Protein AF-A0A0M8JQB3-F1 (afdb_monomer)

Solvent-accessible surface area (backbone atoms only — not comparable to full-atom values): 8611 Å² total; per-residue (Å²): 135,81,91,84,86,84,91,82,87,89,84,87,89,76,93,74,82,80,75,78,72,83,72,73,80,75,68,75,83,73,75,72,78,79,72,50,79,38,58,46,53,48,61,80,54,52,65,52,73,41,47,47,57,36,78,46,79,36,52,30,44,39,32,29,66,17,77,42,68,41,43,29,41,43,48,70,52,84,57,100,46,59,66,52,61,79,55,55,60,50,76,34,46,47,68,33,69,51,78,47,39,41,37,39,33,40,49,67,86,50,50,70,71,40,66,51,67,39,41,41,36,39,28,38,64,84,38,80,87,45,60,26,62,46,67,36,33,45,30,25,48,70,134

Radius of gyration: 36.24 Å; Cα contacts (8 Å, |Δi|>4): 311; chains: 1; bounding box: 72×27×127 Å

Nearest PDB structures (foldseek):
  8jmw-assembly1_A  TM=7.253E-01  e=4.279E-05  Bacillus amyloliquefaciens
  2r39-assembly1_A  TM=6.511E-01  e=7.006E-05  Vibrio parahaemolyticus RIMD 2210633
  5jtw-assembly2_E  TM=7.453E-01  e=5.289E-04  Homo sapiens
  6ysq-assembly1_C  TM=5.568E-01  e=2.209E-03  Homo sapiens
  7sqc-assembly1_M1  TM=5.605E-01  e=3.277E-03  Chlamydomonas reinhardtii

InterPro domains:
  IPR013783 Immunoglobulin-like fold [G3DSA:2.60.40.10] (49-143)
  IPR032879 FixG, C-terminal immunoglobulin-like domain [PF11614] (57-132)

Organism: NCBI:txid229921

Structure (mmCIF, N/CA/C/O backbone):
data_AF-A0A0M8JQB3-F1
#
_entry.id   AF-A0A0M8JQB3-F1
#
loop_
_atom_site.group_PDB
_atom_site.id
_atom_site.type_symbol
_atom_site.label_atom_id
_atom_site.label_alt_id
_atom_site.label_comp_id
_atom_site.label_asym_id
_atom_site.label_entity_id
_atom_site.label_seq_id
_atom_site.pdbx_PDB_ins_code
_atom_site.Cartn_x
_atom_site.Cartn_y
_atom_site.Cartn_z
_atom_site.occupancy
_atom_site.B_iso_or_equiv
_atom_site.auth_seq_id
_atom_site.auth_comp_id
_atom_site.auth_asym_id
_atom_site.auth_atom_id
_atom_site.pdbx_PDB_model_num
ATOM 1 N N . MET A 1 1 ? -57.074 3.460 101.867 1.00 37.78 1 MET A N 1
ATOM 2 C CA . MET A 1 1 ? -55.624 3.414 101.583 1.00 37.78 1 MET A CA 1
ATOM 3 C C . MET A 1 1 ? -55.368 3.895 100.156 1.00 37.78 1 MET A C 1
ATOM 5 O O . MET A 1 1 ? -55.981 3.348 99.255 1.00 37.78 1 MET A O 1
ATOM 9 N N . ASN A 1 2 ? -54.486 4.898 100.019 1.00 46.66 2 ASN A N 1
ATOM 10 C CA . ASN A 1 2 ? -53.699 5.343 98.845 1.00 46.66 2 ASN A CA 1
ATOM 11 C C . ASN A 1 2 ? -54.490 5.694 97.563 1.00 46.66 2 ASN A C 1
ATOM 13 O O . ASN A 1 2 ? -54.874 4.810 96.814 1.00 46.66 2 ASN A O 1
ATOM 17 N N . VAL A 1 3 ? -54.868 6.949 97.275 1.00 43.84 3 VAL A N 1
ATOM 18 C CA . VAL A 1 3 ? -54.051 8.128 96.875 1.00 43.84 3 VAL A CA 1
ATOM 19 C C . VAL A 1 3 ? -52.936 7.795 95.880 1.00 43.84 3 VAL A C 1
ATOM 21 O O . VAL A 1 3 ? -51.951 7.204 96.303 1.00 43.84 3 VAL A O 1
ATOM 24 N N . ARG A 1 4 ? -53.090 8.241 94.616 1.00 52.41 4 ARG A N 1
ATOM 25 C CA . ARG A 1 4 ? -52.100 8.914 93.724 1.00 52.41 4 ARG A CA 1
ATOM 26 C C . ARG A 1 4 ? -52.760 9.221 92.357 1.00 52.41 4 ARG A C 1
ATOM 28 O O . ARG A 1 4 ? -52.860 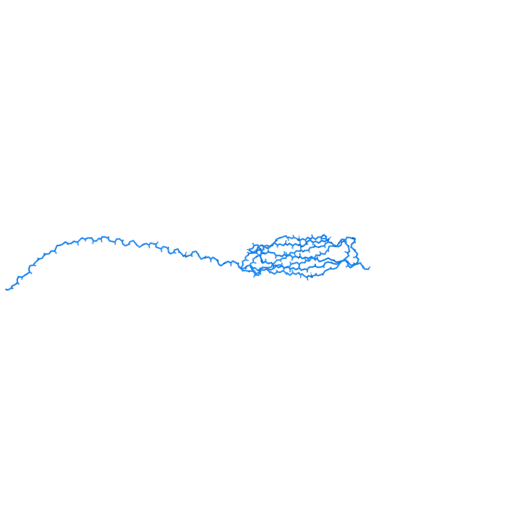8.351 91.507 1.00 52.41 4 ARG A O 1
ATOM 35 N N . THR A 1 5 ? -53.523 10.309 92.233 1.00 45.06 5 THR A N 1
ATOM 36 C CA . THR A 1 5 ? -53.126 11.619 91.650 1.00 45.06 5 THR A CA 1
ATOM 37 C C . THR A 1 5 ? -52.744 11.617 90.158 1.00 45.06 5 THR A C 1
ATOM 39 O O . THR A 1 5 ? -51.621 11.324 89.772 1.00 45.06 5 THR A O 1
ATOM 42 N N . GLN A 1 6 ? -53.756 12.004 89.382 1.00 43.12 6 GLN A N 1
ATOM 43 C CA . GLN A 1 6 ? -53.851 12.708 88.096 1.00 43.12 6 GLN A CA 1
ATOM 44 C C . GLN A 1 6 ? -52.662 13.549 87.545 1.00 43.12 6 GLN A C 1
ATOM 46 O O . GLN A 1 6 ? -52.007 14.271 88.285 1.00 43.12 6 GLN A O 1
ATOM 51 N N . LEU A 1 7 ? -52.614 13.577 86.197 1.00 45.53 7 LEU A N 1
ATOM 52 C CA . LEU A 1 7 ? -52.325 14.690 85.256 1.00 45.53 7 LEU A CA 1
ATOM 53 C C . LEU A 1 7 ? -50.904 15.283 85.070 1.00 45.53 7 LEU A C 1
ATOM 55 O O . LEU A 1 7 ? -50.387 15.964 85.945 1.00 45.53 7 LEU A O 1
ATOM 59 N N . TRP A 1 8 ? -50.425 15.232 83.812 1.00 46.06 8 TRP A N 1
ATOM 60 C CA . TRP A 1 8 ? -49.676 16.290 83.083 1.00 46.06 8 TRP A CA 1
ATOM 61 C C . TRP A 1 8 ? -49.676 15.966 81.558 1.00 46.06 8 TRP A C 1
ATOM 63 O O . TRP A 1 8 ? -49.258 14.898 81.142 1.00 46.06 8 TRP A O 1
ATOM 73 N N . LYS A 1 9 ? -50.453 16.617 80.684 1.00 44.38 9 LYS A N 1
ATOM 74 C CA . LYS A 1 9 ? -50.175 17.861 79.937 1.00 44.38 9 LYS A CA 1
ATOM 75 C C . LYS A 1 9 ? -48.776 17.977 79.281 1.00 44.38 9 LYS A C 1
ATOM 77 O O . LYS A 1 9 ? -47.780 18.030 79.983 1.00 44.38 9 LYS A O 1
ATOM 82 N N . LEU A 1 10 ? -48.816 18.225 77.959 1.00 33.53 10 LEU A N 1
ATOM 83 C CA . LEU A 1 10 ? -47.893 19.008 77.104 1.00 33.53 10 LEU A CA 1
ATOM 84 C C . LEU A 1 10 ? -46.574 18.379 76.591 1.00 33.53 10 LEU A C 1
ATOM 86 O O . LEU A 1 10 ? -45.618 18.243 77.343 1.00 33.53 10 LEU A O 1
ATOM 90 N N . SER A 1 11 ? -46.454 18.205 75.262 1.00 45.75 11 SER A N 1
ATOM 91 C CA . SER A 1 11 ? -45.591 19.027 74.361 1.00 45.75 11 SER A CA 1
ATOM 92 C C . SER A 1 11 ? -45.335 18.304 73.015 1.00 45.75 11 SER A C 1
ATOM 94 O O . SER A 1 11 ? -44.816 17.199 73.036 1.00 45.75 11 SER A O 1
ATOM 96 N N . ILE A 1 12 ? -45.926 18.715 71.880 1.00 42.66 12 ILE A N 1
ATOM 97 C CA . ILE A 1 12 ? -45.443 19.629 70.802 1.00 42.66 12 ILE A CA 1
ATOM 98 C C . ILE A 1 12 ? -44.335 19.036 69.878 1.00 42.66 12 ILE A C 1
ATOM 100 O O . ILE A 1 12 ? -43.363 18.474 70.365 1.00 42.66 12 ILE A O 1
ATOM 104 N N . PHE A 1 13 ? -44.484 19.299 68.561 1.00 42.03 13 PHE A N 1
ATOM 105 C CA . PHE A 1 13 ? -43.540 19.173 67.419 1.00 42.03 13 PHE A CA 1
ATOM 106 C C . PHE A 1 13 ? -43.389 17.750 66.828 1.00 42.03 13 PHE A C 1
ATOM 108 O O . PHE A 1 13 ? -43.207 16.797 67.561 1.00 42.03 13 PHE A O 1
ATOM 115 N N . ALA A 1 14 ? -43.444 17.479 65.521 1.00 38.19 14 ALA A N 1
ATOM 116 C CA . ALA A 1 14 ? -43.432 18.314 64.326 1.00 38.19 14 ALA A CA 1
ATOM 117 C C . ALA A 1 14 ? -44.061 17.550 63.142 1.00 38.19 14 ALA A C 1
ATOM 119 O O . ALA A 1 14 ? -43.914 16.333 63.024 1.00 38.19 14 ALA A O 1
ATOM 120 N N . SER A 1 15 ? -44.698 18.289 62.230 1.00 48.31 15 SER A N 1
ATOM 121 C CA . SER A 1 15 ? -44.877 17.867 60.840 1.00 48.31 15 SER A CA 1
ATOM 122 C C . SER A 1 15 ? -43.538 17.422 60.267 1.00 48.31 15 SER A C 1
ATOM 124 O O . SER A 1 15 ? -42.606 18.221 60.209 1.00 48.31 15 SER A O 1
ATOM 126 N N . ILE A 1 16 ? -43.457 16.192 59.772 1.00 47.88 16 ILE A N 1
ATOM 127 C CA . ILE A 1 16 ? -42.418 15.823 58.814 1.00 47.88 16 ILE A CA 1
ATOM 128 C C . ILE A 1 16 ? -43.134 15.298 57.580 1.00 47.88 16 ILE A C 1
ATOM 130 O O . ILE A 1 16 ? -43.518 14.137 57.472 1.00 47.88 16 ILE A O 1
ATOM 134 N N . LEU A 1 17 ? -43.351 16.240 56.666 1.00 41.53 17 LEU A N 1
ATOM 135 C CA . LEU A 1 17 ? -43.598 15.997 55.258 1.00 41.53 17 LEU A CA 1
ATOM 136 C C . LEU A 1 17 ? -42.431 15.149 54.735 1.00 41.53 17 LEU A C 1
ATOM 138 O O . LEU A 1 17 ? -41.323 15.657 54.566 1.00 41.53 17 LEU A O 1
ATOM 142 N N . ALA A 1 18 ? -42.659 13.855 54.518 1.00 47.56 18 ALA A N 1
ATOM 143 C CA . ALA A 1 18 ? -41.697 13.004 53.834 1.00 47.56 18 ALA A CA 1
ATOM 144 C C . ALA A 1 18 ? -41.698 13.386 52.348 1.00 47.56 18 ALA A C 1
ATOM 146 O O . ALA A 1 18 ? -42.433 12.828 51.535 1.00 47.56 18 ALA A O 1
ATOM 147 N N . LEU A 1 19 ? -40.901 14.400 52.012 1.00 45.69 19 LEU A N 1
ATOM 148 C CA . LEU A 1 19 ? -40.519 14.715 50.646 1.00 45.69 19 LEU A CA 1
ATOM 149 C C . LEU A 1 19 ? -39.715 13.512 50.140 1.00 45.69 19 LEU A C 1
ATOM 151 O O . LEU A 1 19 ? -38.530 13.382 50.443 1.00 45.69 19 LEU A O 1
ATOM 155 N N . LEU A 1 20 ? -40.362 12.589 49.427 1.00 57.72 20 LEU A N 1
ATOM 156 C CA . LEU A 1 20 ? -39.645 11.577 48.661 1.00 57.72 20 LEU A CA 1
ATOM 157 C C . LEU A 1 20 ? -38.897 12.332 47.563 1.00 57.72 20 LEU A C 1
ATOM 159 O O . LEU A 1 20 ? -39.461 12.661 46.522 1.00 57.72 20 LEU A O 1
ATOM 163 N N . LEU A 1 21 ? -37.642 12.682 47.858 1.00 52.62 21 LEU A N 1
ATOM 164 C CA . LEU A 1 21 ? -36.683 13.177 46.887 1.00 52.62 21 LEU A CA 1
ATOM 165 C C . LEU A 1 21 ? -36.745 12.232 45.689 1.00 52.62 21 LEU A C 1
ATOM 167 O O . LEU A 1 21 ? -36.395 11.056 45.800 1.00 52.62 21 LEU A O 1
ATOM 171 N N . THR A 1 22 ? -37.157 12.751 44.536 1.00 60.22 22 THR A N 1
ATOM 172 C CA . THR A 1 22 ? -36.885 12.134 43.242 1.00 60.22 22 THR A CA 1
ATOM 173 C C . THR A 1 22 ? -35.380 12.206 43.018 1.00 60.22 22 THR A C 1
ATOM 175 O O . THR A 1 22 ? -34.876 13.046 42.274 1.00 60.22 22 THR A O 1
ATOM 178 N N . GLY A 1 23 ? -34.637 11.362 43.727 1.00 56.62 23 GLY A N 1
ATOM 179 C CA . GLY A 1 23 ? -33.251 11.076 43.430 1.00 56.62 23 GLY A CA 1
ATOM 180 C C . GLY A 1 23 ? -33.235 10.307 42.124 1.00 56.62 23 GLY A C 1
ATOM 181 O O . GLY A 1 23 ? -33.200 9.081 42.124 1.00 56.62 23 GLY A O 1
ATOM 182 N N . THR A 1 24 ? -33.311 11.013 40.998 1.00 64.12 24 THR A N 1
ATOM 183 C CA . THR A 1 24 ? -32.919 10.436 39.719 1.00 64.12 24 THR A CA 1
ATOM 184 C C . THR A 1 24 ? -31.454 10.061 39.877 1.00 64.12 24 THR A C 1
ATOM 186 O O . THR A 1 24 ? -30.595 10.943 39.936 1.00 64.12 24 THR A O 1
ATOM 189 N N . LEU A 1 25 ? -31.173 8.766 40.030 1.00 56.78 25 LEU A N 1
ATOM 190 C CA . LEU A 1 25 ? -29.820 8.236 39.972 1.00 56.78 25 LEU A CA 1
ATOM 191 C C . LEU A 1 25 ? -29.267 8.624 38.602 1.00 56.78 25 LEU A C 1
ATOM 193 O O . LEU A 1 25 ? -29.568 7.996 37.589 1.00 56.78 25 LEU A O 1
ATOM 197 N N . ARG A 1 26 ? -28.497 9.712 38.555 1.00 64.88 26 ARG A N 1
ATOM 198 C CA . ARG A 1 26 ? -27.667 10.013 37.400 1.00 64.88 26 ARG A CA 1
ATOM 199 C C . ARG A 1 26 ? -26.615 8.915 37.391 1.00 64.88 26 ARG A C 1
ATOM 201 O O . ARG A 1 26 ? -25.715 8.928 38.228 1.00 64.88 26 ARG A O 1
ATOM 208 N N . ALA A 1 27 ? -26.788 7.936 36.504 1.00 65.50 27 ALA A N 1
ATOM 209 C CA . ALA A 1 27 ? -25.762 6.942 36.234 1.00 65.50 27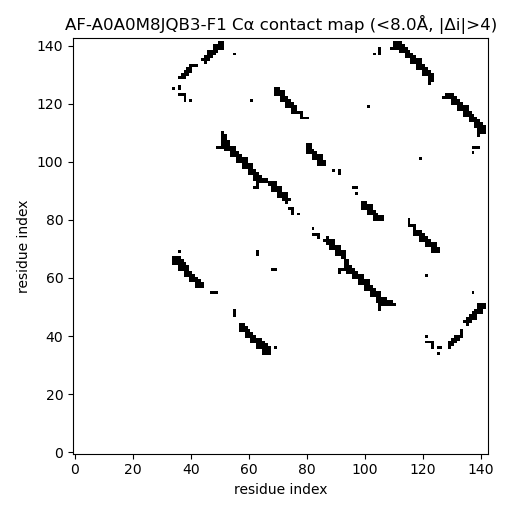 ALA A CA 1
ATOM 210 C C . ALA A 1 27 ? -24.423 7.675 36.035 1.00 65.50 27 ALA A C 1
ATOM 212 O O . ALA A 1 27 ? -24.425 8.770 35.447 1.00 65.50 27 ALA A O 1
ATOM 213 N N . PRO A 1 28 ? -23.293 7.136 36.531 1.00 63.00 28 PRO A N 1
ATOM 214 C CA . PRO A 1 28 ? -22.003 7.681 36.139 1.00 63.00 28 PRO A CA 1
ATOM 215 C C . PRO A 1 28 ? -21.993 7.719 34.612 1.00 63.00 28 PRO A C 1
ATOM 217 O O . PRO A 1 28 ? -22.453 6.771 33.975 1.00 63.00 28 PRO A O 1
ATOM 220 N N . ALA A 1 29 ? -21.550 8.833 34.029 1.00 66.06 29 ALA A N 1
ATOM 221 C CA . ALA A 1 29 ? -21.300 8.891 32.599 1.00 66.06 29 ALA A CA 1
ATOM 222 C C . ALA A 1 29 ? -20.355 7.728 32.288 1.00 66.06 29 ALA A C 1
ATOM 224 O O . ALA A 1 29 ? -19.192 7.756 32.690 1.00 66.06 29 ALA A O 1
ATOM 225 N N . GLN A 1 30 ? -20.886 6.655 31.703 1.00 59.19 30 GLN A N 1
ATOM 226 C CA . GLN A 1 30 ? -20.085 5.508 31.334 1.00 59.19 30 GLN A CA 1
ATOM 227 C C . GLN A 1 30 ? -19.142 6.027 30.260 1.00 59.19 30 GLN A C 1
ATOM 229 O O . GLN A 1 30 ? -19.586 6.381 29.170 1.00 59.19 30 GLN A O 1
ATOM 234 N N . ALA A 1 31 ? -17.864 6.185 30.610 1.00 62.56 31 ALA A N 1
ATOM 235 C CA . ALA A 1 31 ? -16.839 6.473 29.627 1.00 62.56 31 ALA A CA 1
ATOM 236 C C . ALA A 1 31 ? -16.955 5.368 28.577 1.00 62.56 31 ALA A C 1
ATOM 238 O O . ALA A 1 31 ? -16.826 4.187 28.914 1.00 62.56 31 ALA A O 1
ATOM 239 N N . ALA A 1 32 ? -17.310 5.734 27.345 1.00 61.31 32 ALA A N 1
ATOM 240 C CA . ALA A 1 32 ? -17.290 4.778 26.254 1.00 61.31 32 ALA A CA 1
ATOM 241 C C . ALA A 1 32 ? -15.879 4.167 26.211 1.00 61.31 32 ALA A C 1
ATOM 243 O O . ALA A 1 32 ? -14.909 4.911 26.419 1.00 61.31 32 ALA A O 1
ATOM 244 N N . PRO A 1 33 ? -15.740 2.843 26.016 1.00 66.56 33 PRO A N 1
ATOM 245 C CA . PRO A 1 33 ? -14.424 2.271 25.778 1.00 66.56 33 PRO A CA 1
ATOM 246 C C . PRO A 1 33 ? -13.770 3.054 24.635 1.00 66.56 33 PRO A C 1
ATOM 248 O O . PRO A 1 33 ? -14.427 3.370 23.641 1.00 66.56 33 PRO A O 1
ATOM 251 N N . LEU A 1 34 ? -12.508 3.445 24.826 1.00 73.12 34 LEU A N 1
ATOM 252 C CA . LEU A 1 34 ? -11.736 4.092 23.772 1.00 73.12 34 LEU A CA 1
ATOM 253 C C . LEU A 1 34 ? -11.701 3.123 22.583 1.00 73.12 34 LEU A C 1
ATOM 255 O O . LEU A 1 34 ? -11.372 1.955 22.789 1.00 73.12 34 LEU A O 1
ATOM 259 N N . ALA A 1 35 ? -12.069 3.586 21.387 1.00 85.38 35 ALA A N 1
ATOM 260 C CA . ALA A 1 35 ? -12.003 2.762 20.184 1.00 85.38 35 ALA A CA 1
ATOM 261 C C . ALA A 1 35 ? -10.579 2.212 20.008 1.00 85.38 35 ALA A C 1
ATOM 263 O O . ALA A 1 35 ? -9.614 2.967 20.142 1.00 85.38 35 ALA A O 1
ATOM 264 N N . ALA A 1 36 ? -10.450 0.918 19.727 1.00 91.25 36 ALA A N 1
ATOM 265 C CA . ALA A 1 36 ? -9.194 0.266 19.395 1.00 91.25 36 ALA A CA 1
ATOM 266 C C . ALA A 1 36 ? -8.943 0.383 17.876 1.00 91.25 36 ALA A C 1
ATOM 268 O O . ALA A 1 36 ? -9.602 -0.308 17.092 1.00 91.25 36 ALA A O 1
ATOM 269 N N . PRO A 1 37 ? -8.006 1.239 17.427 1.00 93.31 37 PRO A N 1
ATOM 270 C CA . PRO A 1 37 ? -7.685 1.391 16.012 1.00 93.31 37 PRO A CA 1
ATOM 271 C C . PRO A 1 37 ? -6.949 0.160 15.475 1.00 93.31 37 PRO A C 1
ATOM 273 O O . PRO A 1 37 ? -6.124 -0.452 16.156 1.00 93.31 37 PRO A O 1
ATOM 276 N N . GLY A 1 38 ? -7.209 -0.186 14.216 1.00 95.81 38 GLY A N 1
ATOM 277 C CA . GLY A 1 38 ? -6.563 -1.313 13.554 1.00 95.81 38 GLY A CA 1
ATOM 278 C C . GLY A 1 38 ? -6.662 -1.206 12.041 1.00 95.81 38 GLY A C 1
ATOM 279 O O . GLY A 1 38 ? -7.703 -0.840 11.501 1.00 95.81 38 GLY A O 1
ATOM 280 N N . VAL A 1 39 ? -5.579 -1.534 11.339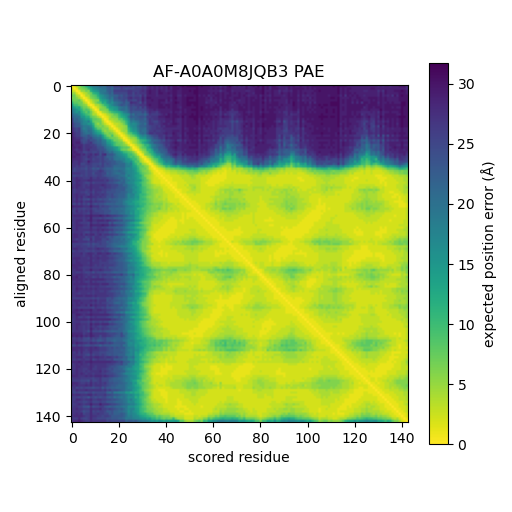 1.00 97.62 39 VAL A N 1
ATOM 281 C CA . VAL A 1 39 ? -5.534 -1.442 9.879 1.00 97.62 39 VAL A CA 1
ATOM 282 C C . VAL A 1 39 ? -4.657 -2.525 9.277 1.00 97.62 39 VAL A C 1
ATOM 284 O O . VAL A 1 39 ? -3.576 -2.828 9.779 1.00 97.62 39 VAL A O 1
ATOM 287 N N . THR A 1 40 ? -5.102 -3.077 8.153 1.00 97.62 40 THR A N 1
ATOM 288 C CA . THR A 1 40 ? -4.273 -3.908 7.276 1.00 97.62 40 THR A CA 1
ATOM 289 C C . THR A 1 40 ? -4.362 -3.396 5.846 1.00 97.62 40 THR A C 1
ATOM 291 O O . THR A 1 40 ? -5.381 -2.849 5.425 1.00 97.62 40 THR A O 1
ATOM 294 N N . LEU A 1 41 ? -3.267 -3.545 5.102 1.00 97.38 41 LEU A N 1
ATOM 295 C CA . LEU A 1 41 ? -3.158 -3.114 3.714 1.00 97.38 41 LEU A CA 1
ATOM 296 C C . LEU A 1 41 ? -2.559 -4.256 2.897 1.00 97.38 41 LEU A C 1
ATOM 298 O O . LEU A 1 41 ? -1.480 -4.751 3.219 1.00 97.38 41 LEU A O 1
ATOM 302 N N . ALA A 1 42 ? -3.260 -4.659 1.845 1.00 97.44 42 ALA A N 1
ATOM 303 C CA . ALA A 1 42 ? -2.827 -5.667 0.889 1.00 97.44 42 ALA A CA 1
ATOM 304 C C . ALA A 1 42 ? -2.755 -5.071 -0.520 1.00 97.44 42 ALA A C 1
ATOM 306 O O . ALA A 1 42 ? -3.374 -4.048 -0.807 1.00 97.44 42 ALA A O 1
ATOM 307 N N . VAL A 1 43 ? -2.003 -5.724 -1.405 1.00 97.56 43 VAL A N 1
ATOM 308 C CA . VAL A 1 43 ? -1.892 -5.354 -2.820 1.00 97.56 43 VAL A CA 1
ATOM 309 C C . VAL A 1 43 ? -2.049 -6.591 -3.695 1.00 97.56 43 VAL A C 1
ATOM 311 O O . VAL A 1 43 ? -1.590 -7.672 -3.327 1.00 97.56 43 VAL A O 1
ATOM 314 N N . ASP A 1 44 ? -2.681 -6.438 -4.857 1.00 96.88 44 ASP A N 1
ATOM 315 C CA . ASP A 1 44 ? -2.904 -7.531 -5.808 1.00 96.88 44 ASP A CA 1
ATOM 316 C C . ASP A 1 44 ? -1.589 -8.155 -6.312 1.00 96.88 44 ASP A C 1
ATOM 318 O O . ASP A 1 44 ? -1.472 -9.374 -6.470 1.00 96.88 44 ASP A O 1
ATOM 322 N N . LYS A 1 45 ? -0.584 -7.307 -6.554 1.00 95.12 45 LYS A N 1
ATOM 323 C CA . LYS A 1 45 ? 0.757 -7.681 -6.996 1.00 95.12 45 LYS A CA 1
ATOM 324 C C . LYS A 1 45 ? 1.783 -6.742 -6.389 1.00 95.12 45 LYS A C 1
ATOM 326 O O . LYS A 1 45 ? 1.619 -5.532 -6.407 1.00 95.12 45 LYS A O 1
ATOM 331 N N . THR A 1 46 ? 2.891 -7.296 -5.921 1.00 94.38 46 THR A N 1
ATOM 332 C CA . THR A 1 46 ? 4.014 -6.502 -5.409 1.00 94.38 46 THR A CA 1
ATOM 333 C C . THR A 1 46 ? 4.974 -6.065 -6.508 1.00 94.38 46 THR A C 1
ATOM 335 O O . THR A 1 46 ? 5.771 -5.165 -6.280 1.00 94.38 46 THR A O 1
ATOM 338 N N . ALA A 1 47 ? 4.907 -6.660 -7.702 1.00 94.88 47 ALA A N 1
ATOM 339 C CA . ALA A 1 47 ? 5.749 -6.270 -8.822 1.00 94.88 47 ALA A CA 1
ATOM 340 C C . ALA A 1 47 ? 5.011 -6.352 -10.159 1.00 94.88 47 ALA A C 1
ATOM 342 O O . ALA A 1 47 ? 4.252 -7.297 -10.402 1.00 94.88 47 ALA A O 1
ATOM 343 N N . ARG A 1 48 ? 5.255 -5.374 -11.034 1.00 96.12 48 ARG A N 1
ATOM 344 C CA . ARG A 1 48 ? 4.787 -5.373 -12.424 1.00 96.12 48 ARG A CA 1
ATOM 345 C C . ARG A 1 48 ? 5.881 -4.871 -13.353 1.00 96.12 48 ARG A C 1
ATOM 347 O O . ARG A 1 48 ? 6.715 -4.051 -12.980 1.00 96.12 48 ARG A O 1
ATOM 354 N N . THR A 1 49 ? 5.839 -5.345 -14.588 1.00 96.06 49 THR A N 1
ATOM 355 C CA . THR A 1 49 ? 6.807 -4.984 -15.620 1.00 96.06 49 THR A CA 1
ATOM 356 C C . THR A 1 49 ? 6.073 -4.619 -16.896 1.00 96.06 49 THR A C 1
ATOM 358 O O . THR A 1 49 ? 5.102 -5.290 -17.247 1.00 96.06 49 THR A O 1
ATOM 361 N N . ASN A 1 50 ? 6.510 -3.560 -17.574 1.00 96.50 50 ASN A N 1
ATOM 362 C CA . ASN A 1 50 ? 5.962 -3.158 -18.868 1.00 96.50 50 ASN A CA 1
ATOM 363 C C . ASN A 1 50 ? 7.004 -2.376 -19.692 1.00 96.50 50 ASN A C 1
ATOM 365 O O . ASN A 1 50 ? 8.124 -2.157 -19.231 1.00 96.50 50 ASN A O 1
ATOM 369 N N . LEU A 1 51 ? 6.650 -1.978 -20.913 1.00 96.69 51 LEU A N 1
ATOM 370 C CA . LEU A 1 51 ? 7.487 -1.141 -21.773 1.00 96.69 51 LEU A CA 1
ATOM 371 C C . LEU A 1 51 ? 7.687 0.262 -21.161 1.00 96.69 51 LEU A C 1
ATOM 373 O O . LEU A 1 51 ? 6.774 0.764 -20.492 1.00 96.69 51 LEU A O 1
ATOM 377 N N . PRO A 1 52 ? 8.823 0.933 -21.432 1.00 96.38 52 PRO A N 1
ATOM 378 C CA . PRO A 1 52 ? 8.981 2.366 -21.173 1.00 96.38 52 PRO A CA 1
ATOM 379 C C . PRO A 1 52 ? 7.777 3.189 -21.666 1.00 96.38 52 PRO A C 1
ATOM 381 O O . PRO A 1 52 ? 7.154 2.848 -22.670 1.00 96.38 52 PRO A O 1
ATOM 384 N N . GLY A 1 53 ? 7.407 4.239 -20.929 1.00 94.94 53 GLY A N 1
ATOM 385 C CA . GLY A 1 53 ? 6.229 5.073 -21.213 1.00 94.94 53 GLY A CA 1
ATOM 386 C C . GLY A 1 53 ? 4.887 4.493 -20.739 1.00 94.94 53 GLY A C 1
ATOM 387 O O . GLY A 1 53 ? 3.868 5.180 -20.784 1.00 94.94 53 GLY A O 1
ATOM 388 N N . SER A 1 54 ? 4.854 3.247 -20.259 1.00 96.38 54 SER A N 1
ATOM 389 C CA . SER A 1 54 ? 3.608 2.607 -19.822 1.00 96.38 54 SER A CA 1
ATOM 390 C C . SER A 1 54 ? 3.205 2.973 -18.392 1.00 96.38 54 SER A C 1
ATOM 392 O O . SER A 1 54 ? 4.046 3.142 -17.507 1.00 96.38 54 SER A O 1
ATOM 394 N N . LEU A 1 55 ? 1.895 2.986 -18.138 1.00 96.25 55 LEU A N 1
ATOM 395 C CA . LEU A 1 55 ? 1.326 3.084 -16.794 1.00 96.25 55 LEU A CA 1
ATOM 396 C C . LEU A 1 55 ? 1.204 1.690 -16.160 1.00 96.25 55 LEU A C 1
ATOM 398 O O . LEU A 1 55 ? 0.592 0.783 -16.725 1.00 96.25 55 LEU A O 1
ATOM 402 N N . LEU A 1 56 ? 1.756 1.528 -14.963 1.00 96.25 56 LEU A N 1
ATOM 403 C CA . LEU A 1 56 ? 1.548 0.372 -14.100 1.00 96.25 56 LEU A CA 1
ATOM 404 C C . LEU A 1 56 ? 0.521 0.727 -13.026 1.00 96.25 56 LEU A C 1
ATOM 406 O O . LEU A 1 56 ? 0.621 1.767 -12.380 1.00 96.25 56 LEU A O 1
ATOM 410 N N . THR A 1 57 ? -0.438 -0.162 -12.803 1.00 96.62 57 THR A N 1
ATOM 411 C CA . THR A 1 57 ? -1.538 0.036 -11.852 1.00 96.62 57 THR A CA 1
ATOM 412 C C . THR A 1 57 ? -1.541 -1.084 -10.823 1.00 96.62 57 THR A C 1
ATOM 414 O O . THR A 1 57 ? -1.410 -2.242 -11.199 1.00 96.62 57 THR A O 1
ATOM 417 N N . TYR A 1 58 ? -1.719 -0.751 -9.550 1.00 96.69 58 TYR A N 1
ATOM 418 C CA . TYR A 1 58 ? -1.746 -1.669 -8.415 1.00 96.69 58 TYR A CA 1
ATOM 419 C C . TYR A 1 58 ? -3.029 -1.451 -7.623 1.00 96.69 58 TYR A C 1
ATOM 421 O O . TYR A 1 58 ? -3.326 -0.327 -7.214 1.00 96.69 58 TYR A O 1
ATOM 429 N N . THR A 1 59 ? -3.785 -2.517 -7.399 1.00 97.50 59 THR A N 1
ATOM 430 C CA . THR A 1 59 ? -5.012 -2.478 -6.607 1.00 97.50 59 THR A CA 1
ATOM 431 C C . THR A 1 59 ? -4.670 -2.786 -5.160 1.00 97.50 59 THR A C 1
ATOM 433 O O . THR A 1 59 ? -4.160 -3.856 -4.834 1.00 97.50 59 THR A O 1
ATOM 436 N N . LEU A 1 60 ? -4.956 -1.822 -4.297 1.00 97.69 60 LEU A N 1
ATOM 437 C CA . LEU A 1 60 ? -4.754 -1.883 -2.863 1.00 97.69 60 LEU A CA 1
ATOM 438 C C . LEU A 1 60 ? -6.079 -2.216 -2.187 1.00 97.69 60 LEU A C 1
ATOM 440 O O . LEU A 1 60 ? -7.084 -1.560 -2.459 1.00 97.69 60 LEU A O 1
ATOM 444 N N . THR A 1 61 ? -6.067 -3.176 -1.273 1.00 98.00 61 THR A N 1
ATOM 445 C CA . THR A 1 61 ? -7.206 -3.484 -0.404 1.00 98.00 61 THR A CA 1
ATOM 446 C C . THR A 1 61 ? -6.848 -3.077 1.014 1.00 98.00 61 THR A C 1
ATOM 448 O O . THR A 1 61 ? -5.929 -3.636 1.614 1.00 98.00 61 THR A O 1
ATOM 451 N N . LEU A 1 62 ? -7.553 -2.075 1.526 1.00 97.88 62 LEU A N 1
ATOM 452 C CA . LEU A 1 62 ? -7.429 -1.594 2.892 1.00 97.88 62 LEU A CA 1
ATOM 453 C C . LEU A 1 62 ? -8.562 -2.187 3.725 1.00 97.88 62 LEU A C 1
ATOM 455 O O . LEU A 1 62 ? -9.718 -2.075 3.326 1.00 97.88 62 LEU A O 1
ATOM 459 N N . THR A 1 63 ? -8.243 -2.756 4.882 1.00 98.06 63 THR A N 1
ATOM 460 C CA . THR A 1 63 ? -9.238 -3.297 5.813 1.00 98.06 63 THR A CA 1
ATOM 461 C C . THR A 1 63 ? -9.080 -2.635 7.172 1.00 98.06 63 THR A C 1
ATOM 463 O O . THR A 1 63 ? -7.990 -2.666 7.751 1.00 98.06 63 THR A O 1
ATOM 466 N N . ASN A 1 64 ? -10.172 -2.073 7.690 1.00 97.81 64 ASN A N 1
ATOM 467 C CA . ASN A 1 64 ? -10.256 -1.608 9.067 1.00 97.81 64 ASN A CA 1
ATOM 468 C C . ASN A 1 64 ? -10.394 -2.826 9.987 1.00 97.81 64 ASN A C 1
ATOM 470 O O . ASN A 1 64 ? -11.414 -3.510 9.962 1.00 97.81 64 ASN A O 1
ATOM 474 N N . THR A 1 65 ? -9.367 -3.118 10.779 1.00 97.25 65 THR A N 1
ATOM 475 C CA . THR A 1 65 ? -9.389 -4.218 11.759 1.00 97.25 65 THR A CA 1
ATOM 476 C C . THR A 1 65 ? -9.650 -3.728 13.181 1.00 97.25 65 THR A C 1
ATOM 478 O O . THR A 1 65 ? -9.517 -4.512 14.119 1.00 97.25 65 THR A O 1
ATOM 481 N N . GLY A 1 66 ? -9.950 -2.439 13.344 1.00 94.69 66 GLY A N 1
ATOM 482 C CA . GLY A 1 66 ? -10.374 -1.852 14.606 1.00 94.69 66 GLY A CA 1
ATOM 483 C C . GLY A 1 66 ? -11.833 -2.156 14.942 1.00 94.69 66 GLY A C 1
ATOM 484 O O . GLY A 1 66 ? -12.545 -2.827 14.190 1.00 94.69 66 GLY A O 1
ATOM 485 N N . ASP A 1 67 ? -12.279 -1.643 16.086 1.00 94.94 67 ASP A N 1
ATOM 486 C CA . ASP A 1 67 ? -13.634 -1.843 16.623 1.00 94.94 67 ASP A CA 1
ATOM 487 C C . ASP A 1 67 ? -14.591 -0.658 16.385 1.00 94.94 67 ASP A C 1
ATOM 489 O O . ASP A 1 67 ? -15.767 -0.728 16.748 1.00 94.94 67 ASP A O 1
ATOM 493 N N . ALA A 1 68 ? -14.116 0.403 15.729 1.00 94.00 68 ALA A N 1
ATOM 494 C CA . ALA A 1 68 ? -14.897 1.581 15.368 1.00 94.00 68 ALA A CA 1
ATOM 495 C C . ALA A 1 68 ? -14.655 2.006 13.914 1.00 94.00 68 ALA A C 1
ATOM 497 O O . ALA A 1 68 ? -13.668 1.618 13.283 1.00 94.00 68 ALA A O 1
ATOM 498 N N . ALA A 1 69 ? -15.563 2.830 13.388 1.00 95.88 69 ALA A N 1
ATOM 499 C CA . ALA A 1 69 ? -15.368 3.493 12.107 1.00 95.88 69 ALA A CA 1
ATOM 500 C C . ALA A 1 69 ? -14.142 4.417 12.153 1.00 95.88 69 ALA A C 1
ATOM 502 O O . ALA A 1 69 ? -13.957 5.170 13.111 1.00 95.88 69 ALA A O 1
ATOM 503 N N . ASP A 1 70 ? -13.327 4.375 11.104 1.00 97.19 70 ASP A N 1
ATOM 504 C CA . ASP A 1 70 ? -12.076 5.125 11.006 1.00 97.19 70 ASP A CA 1
ATOM 505 C C . ASP A 1 70 ? -11.925 5.723 9.600 1.00 97.19 70 ASP A C 1
ATOM 507 O O . ASP A 1 70 ? -12.504 5.250 8.619 1.00 97.19 70 ASP A O 1
ATOM 511 N N . THR A 1 71 ? -11.158 6.803 9.503 1.00 97.62 71 THR A N 1
ATOM 512 C CA . THR A 1 71 ? -10.769 7.429 8.243 1.00 97.62 71 THR A CA 1
ATOM 513 C C . THR A 1 71 ? -9.264 7.335 8.086 1.00 97.62 71 THR A C 1
ATOM 515 O O . THR A 1 71 ? -8.505 8.051 8.735 1.00 97.62 71 THR A O 1
ATOM 518 N N . PHE A 1 72 ? -8.831 6.476 7.174 1.00 97.94 72 PHE A N 1
ATOM 519 C CA . PHE A 1 72 ? -7.422 6.220 6.935 1.00 97.94 72 PHE A CA 1
ATOM 520 C C . PHE A 1 72 ? -6.854 7.206 5.928 1.00 97.94 72 PHE A C 1
ATOM 522 O O . PHE A 1 72 ? -7.428 7.399 4.857 1.00 97.94 72 PHE A O 1
ATOM 529 N N . SER A 1 73 ? -5.696 7.779 6.238 1.00 98.12 73 SER A N 1
ATOM 530 C CA . SER A 1 73 ? -4.916 8.590 5.302 1.00 98.12 73 SER A CA 1
ATOM 531 C C . SER A 1 73 ? -3.945 7.705 4.526 1.00 98.12 73 SER A C 1
ATOM 533 O O . SER A 1 73 ? -3.153 6.975 5.119 1.00 98.12 73 SER A O 1
ATOM 535 N N . LEU A 1 74 ? -3.998 7.776 3.199 1.00 97.62 74 LEU A N 1
ATOM 536 C CA . LEU A 1 74 ? -3.149 7.034 2.274 1.00 97.62 74 LEU A CA 1
ATOM 537 C C . LEU A 1 74 ? -2.058 7.955 1.731 1.00 97.62 74 LEU A C 1
ATOM 539 O O . LEU A 1 74 ? -2.332 9.026 1.191 1.00 97.62 74 LEU A O 1
ATOM 543 N N . THR A 1 75 ? -0.813 7.510 1.839 1.00 97.31 75 THR A N 1
ATOM 544 C CA . THR A 1 75 ? 0.360 8.224 1.332 1.00 97.31 75 THR A CA 1
ATOM 545 C C . THR A 1 75 ? 1.217 7.297 0.489 1.00 97.31 75 THR A C 1
ATOM 547 O O . THR A 1 75 ? 1.271 6.087 0.717 1.00 97.31 75 THR A O 1
ATOM 550 N N . LEU A 1 76 ? 1.888 7.874 -0.499 1.00 95.75 76 LEU A N 1
ATOM 551 C CA . LEU A 1 76 ? 2.803 7.179 -1.390 1.00 95.75 76 LEU A CA 1
ATOM 552 C C . LEU A 1 76 ? 4.180 7.832 -1.263 1.00 95.75 76 LEU A C 1
ATOM 554 O O . LEU A 1 76 ? 4.286 9.058 -1.255 1.00 95.75 76 LEU A O 1
ATOM 558 N N . SER A 1 77 ? 5.225 7.021 -1.106 1.00 95.12 77 SER A N 1
ATOM 559 C CA . SER A 1 77 ? 6.597 7.522 -1.014 1.00 95.12 77 SER A CA 1
ATOM 560 C C . SER A 1 77 ? 7.023 8.187 -2.318 1.00 95.12 77 SER A C 1
ATOM 562 O O . SER A 1 77 ? 6.642 7.733 -3.396 1.00 95.12 77 SER A O 1
ATOM 564 N N . SER A 1 78 ? 7.891 9.194 -2.229 1.00 90.00 78 SER A N 1
ATOM 565 C CA . SER A 1 78 ? 8.518 9.780 -3.412 1.00 90.00 78 SER A CA 1
ATOM 566 C C . SER A 1 78 ? 9.251 8.720 -4.233 1.00 90.00 78 SER A C 1
ATOM 568 O O . SER A 1 78 ? 9.815 7.763 -3.697 1.00 90.00 78 SER A O 1
ATOM 570 N N . THR A 1 79 ? 9.244 8.907 -5.542 1.00 90.69 79 THR A N 1
ATOM 571 C CA . THR A 1 79 ? 9.878 8.023 -6.511 1.00 90.69 79 THR A CA 1
ATOM 572 C C . THR A 1 79 ? 10.342 8.859 -7.699 1.00 90.69 79 THR A C 1
ATOM 574 O O . THR A 1 79 ? 9.737 9.884 -8.006 1.00 90.69 79 THR A O 1
ATOM 577 N N . GLU A 1 80 ? 11.416 8.423 -8.358 1.00 90.94 80 GLU A N 1
ATOM 578 C CA . GLU A 1 80 ? 11.926 9.047 -9.586 1.00 90.94 80 GLU A CA 1
ATOM 579 C C . GLU A 1 80 ? 10.957 8.888 -10.769 1.00 90.94 80 GLU A C 1
ATOM 581 O O . GLU A 1 80 ? 11.068 9.576 -11.782 1.00 90.94 80 GLU A O 1
ATOM 586 N N . TRP A 1 81 ? 10.016 7.947 -10.669 1.00 93.44 81 TRP A N 1
ATOM 587 C CA . TRP A 1 81 ? 8.979 7.714 -11.667 1.00 93.44 81 TRP A CA 1
ATOM 588 C C . TRP A 1 81 ? 7.719 8.494 -11.294 1.00 93.44 81 TRP A C 1
ATOM 590 O O . TRP A 1 81 ? 7.424 8.692 -10.119 1.00 93.44 81 TRP A O 1
ATOM 600 N N . GLY A 1 82 ? 6.932 8.924 -12.281 1.00 91.12 82 GLY A N 1
ATOM 601 C CA . GLY A 1 82 ? 5.674 9.618 -11.996 1.00 91.12 82 GLY A CA 1
ATOM 602 C C . GLY A 1 82 ? 4.693 8.672 -11.305 1.00 91.12 82 GLY A C 1
ATOM 603 O O . GLY A 1 82 ? 4.244 7.723 -11.934 1.00 91.12 82 GLY A O 1
ATOM 604 N N . ALA A 1 83 ? 4.352 8.903 -10.036 1.00 94.75 83 ALA A N 1
ATOM 605 C CA . ALA A 1 83 ? 3.444 8.038 -9.281 1.00 94.75 83 ALA A CA 1
ATOM 606 C C . ALA A 1 83 ? 2.287 8.803 -8.635 1.00 94.75 83 ALA A C 1
ATOM 608 O O . ALA A 1 83 ? 2.364 10.007 -8.398 1.00 94.75 83 ALA A O 1
ATOM 609 N N . GLY A 1 84 ? 1.205 8.084 -8.342 1.00 95.06 84 GLY A N 1
ATOM 610 C CA . GLY A 1 84 ? -0.006 8.657 -7.770 1.00 95.06 84 GLY A CA 1
ATOM 611 C C . GLY A 1 84 ? -0.913 7.627 -7.109 1.00 95.06 84 GLY A C 1
ATOM 612 O O . GLY A 1 84 ? -0.734 6.416 -7.253 1.00 95.06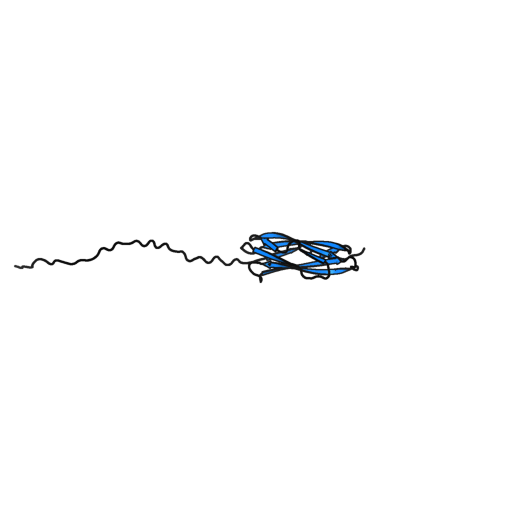 84 GLY A O 1
ATOM 613 N N . LEU A 1 85 ? -1.899 8.139 -6.377 1.00 96.44 85 LEU A N 1
ATOM 614 C CA . LEU A 1 85 ? -2.972 7.374 -5.752 1.00 96.44 85 LEU A CA 1
ATOM 615 C C . LEU A 1 85 ? -4.317 7.857 -6.298 1.00 96.44 85 LEU A C 1
ATOM 617 O O . LEU A 1 85 ? -4.500 9.051 -6.524 1.00 96.44 85 LEU A O 1
ATOM 621 N N . SER A 1 86 ? -5.277 6.947 -6.459 1.00 96.19 86 SER A N 1
ATOM 622 C CA . SER A 1 86 ? -6.646 7.298 -6.865 1.00 96.19 86 SER A CA 1
ATOM 623 C C . SER A 1 86 ? -7.395 8.101 -5.801 1.00 96.19 86 SER A C 1
ATOM 625 O O . SER A 1 86 ? -8.346 8.806 -6.117 1.00 96.19 86 SER A O 1
ATOM 627 N N . GLN A 1 87 ? -6.994 7.953 -4.538 1.00 95.31 87 GLN A N 1
ATOM 628 C CA . GLN A 1 87 ? -7.537 8.664 -3.386 1.00 95.31 87 GLN A CA 1
ATOM 629 C C . GLN A 1 87 ? -6.483 8.727 -2.277 1.00 95.31 87 GLN A C 1
ATOM 631 O O . GLN A 1 87 ? -5.682 7.804 -2.122 1.00 95.31 87 GLN A O 1
ATOM 636 N N . SER A 1 88 ? -6.494 9.810 -1.506 1.00 95.50 88 SER A N 1
ATOM 637 C CA . SER A 1 88 ? -5.583 10.035 -0.377 1.00 95.50 88 SER A CA 1
ATOM 638 C C . SER A 1 88 ? -6.208 9.701 0.975 1.00 95.50 88 SER A C 1
ATOM 640 O O . SER A 1 88 ? -5.530 9.778 1.995 1.00 95.50 88 SER A O 1
ATOM 642 N N . SER A 1 89 ? -7.494 9.355 1.013 1.00 96.00 89 SER A N 1
ATOM 643 C CA . SER A 1 89 ? -8.167 8.913 2.228 1.00 96.00 89 SER A CA 1
ATOM 644 C C . SER A 1 89 ? -9.277 7.917 1.925 1.00 96.00 89 SER A C 1
ATOM 646 O O . SER A 1 89 ? -9.810 7.892 0.816 1.00 96.00 89 SER A O 1
ATOM 648 N N . LEU A 1 90 ? -9.605 7.081 2.909 1.00 96.81 90 LEU A N 1
ATOM 649 C CA . LEU A 1 90 ? -10.692 6.114 2.822 1.00 96.81 90 LEU A CA 1
ATOM 650 C C . LEU A 1 90 ? -11.361 5.967 4.191 1.00 96.81 90 LEU A C 1
ATOM 652 O O . LEU A 1 90 ? -10.689 5.672 5.177 1.00 96.81 90 LEU A O 1
ATOM 656 N N . SER A 1 91 ? -12.675 6.176 4.244 1.00 97.56 91 SER A N 1
ATOM 657 C CA . SER A 1 91 ? -13.470 5.967 5.456 1.00 97.56 91 SER A CA 1
ATOM 658 C C . SER A 1 91 ? -14.086 4.574 5.433 1.00 97.56 91 SER A C 1
ATOM 660 O O . SER A 1 91 ? -14.693 4.186 4.433 1.00 97.56 91 SER A O 1
ATOM 662 N N . LEU A 1 92 ? -13.879 3.812 6.505 1.00 97.31 92 LEU A N 1
ATOM 663 C CA . LEU A 1 92 ? -14.313 2.425 6.627 1.00 97.31 92 LEU A CA 1
ATOM 664 C C . LEU A 1 92 ? -14.921 2.185 8.006 1.00 97.31 92 LEU A C 1
ATOM 666 O O . LEU A 1 92 ? -14.313 2.502 9.030 1.00 97.31 92 LEU A O 1
ATOM 670 N N . GLU A 1 93 ? -16.082 1.540 8.022 1.00 97.56 93 GLU A N 1
ATOM 671 C CA . GLU A 1 93 ? -16.665 0.971 9.237 1.00 97.56 93 GLU A CA 1
ATOM 672 C C . GLU A 1 93 ? -15.755 -0.115 9.835 1.00 97.56 93 GLU A C 1
ATOM 674 O O . GLU A 1 93 ? -14.882 -0.664 9.155 1.00 97.56 93 GLU A O 1
ATOM 679 N N . ALA A 1 94 ? -15.969 -0.452 11.107 1.00 95.69 94 ALA A N 1
ATOM 680 C CA . ALA A 1 94 ? -15.243 -1.533 11.771 1.00 95.69 94 ALA A CA 1
ATOM 681 C C . ALA A 1 94 ? -15.389 -2.859 10.998 1.00 95.69 94 ALA A C 1
ATOM 683 O O . ALA A 1 94 ? -16.495 -3.265 10.635 1.00 95.69 94 ALA A O 1
ATOM 684 N N . GLY A 1 95 ? -14.271 -3.532 10.721 1.00 95.38 95 GLY A N 1
ATOM 685 C CA . GLY A 1 95 ? -14.238 -4.781 9.951 1.00 95.38 95 GLY A CA 1
ATOM 686 C C . GLY A 1 95 ? -14.473 -4.627 8.442 1.00 95.38 95 GLY A C 1
ATOM 687 O O . GLY A 1 95 ? -14.371 -5.616 7.714 1.00 95.38 95 GLY A O 1
ATOM 688 N N . ALA A 1 96 ? -14.785 -3.425 7.948 1.00 97.56 96 ALA A N 1
ATOM 689 C CA . ALA A 1 96 ? -15.010 -3.194 6.529 1.00 97.56 96 ALA A CA 1
ATOM 690 C C . ALA A 1 96 ? -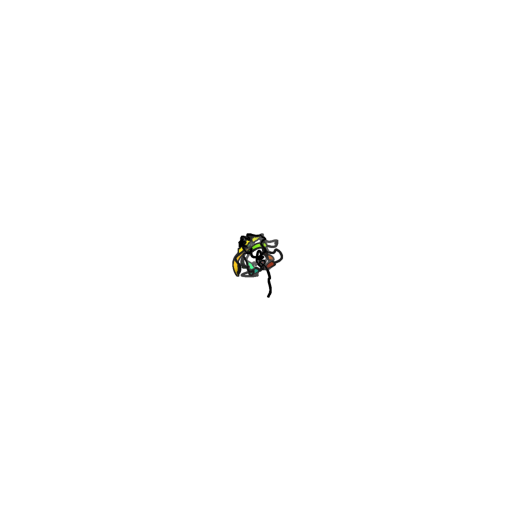13.689 -3.086 5.756 1.00 97.56 96 ALA A C 1
ATOM 692 O O . ALA A 1 96 ? -12.651 -2.676 6.284 1.00 97.56 96 ALA A O 1
ATOM 693 N N . ALA A 1 97 ? -13.756 -3.416 4.468 1.00 97.38 97 ALA A N 1
ATOM 694 C CA . ALA A 1 97 ? -12.658 -3.248 3.532 1.00 97.38 97 ALA A CA 1
ATOM 695 C C . ALA A 1 97 ? -13.070 -2.349 2.366 1.00 97.38 97 ALA A C 1
ATOM 697 O O . ALA A 1 97 ? -14.227 -2.345 1.941 1.00 97.38 97 ALA A O 1
ATOM 698 N N . GLY A 1 98 ? -12.105 -1.621 1.816 1.00 96.62 98 GLY A N 1
ATOM 699 C CA . GLY A 1 98 ? -12.287 -0.835 0.607 1.00 96.62 98 GLY A CA 1
ATOM 700 C C . GLY A 1 98 ? -11.028 -0.811 -0.246 1.00 96.62 98 GLY A C 1
ATOM 701 O O . GLY A 1 98 ? -9.936 -1.177 0.190 1.00 96.62 98 GLY A O 1
ATOM 702 N N . ASN A 1 99 ? -11.202 -0.402 -1.499 1.00 97.06 99 ASN A N 1
ATOM 703 C CA . ASN A 1 99 ? -10.147 -0.470 -2.498 1.00 97.06 99 ASN A CA 1
ATOM 704 C C . ASN A 1 99 ? -9.614 0.920 -2.825 1.00 97.06 99 ASN A C 1
ATOM 706 O O . ASN A 1 99 ? -10.387 1.857 -3.015 1.00 97.06 99 ASN A O 1
ATOM 710 N N . ALA A 1 100 ? -8.299 1.025 -2.978 1.00 96.25 100 ALA A N 1
ATOM 711 C CA . ALA A 1 100 ? -7.619 2.168 -3.568 1.00 96.25 100 ALA A CA 1
ATOM 712 C C . ALA A 1 100 ? -6.696 1.694 -4.689 1.00 96.25 100 ALA A C 1
ATOM 714 O O . ALA A 1 100 ? -6.361 0.517 -4.780 1.00 96.25 100 ALA A O 1
ATOM 715 N N . THR A 1 101 ? -6.293 2.600 -5.570 1.00 96.94 101 THR A N 1
ATOM 716 C CA . THR A 1 101 ? -5.388 2.260 -6.666 1.00 96.94 101 THR A CA 1
ATOM 717 C C . THR A 1 101 ? -4.130 3.102 -6.561 1.00 96.94 101 THR A C 1
ATOM 719 O O . THR A 1 101 ? -4.221 4.322 -6.454 1.00 96.94 101 THR A O 1
ATOM 722 N N . ALA A 1 102 ? -2.967 2.458 -6.602 1.00 96.50 102 ALA A N 1
ATOM 723 C CA . ALA A 1 102 ? -1.688 3.124 -6.807 1.00 96.50 102 ALA A CA 1
ATOM 724 C C . ALA A 1 102 ? -1.260 2.966 -8.262 1.00 96.50 102 ALA A C 1
ATOM 726 O O . ALA A 1 102 ? -1.414 1.899 -8.855 1.00 96.50 102 ALA A O 1
ATOM 727 N N . SER A 1 103 ? -0.710 4.019 -8.845 1.00 95.19 103 SER A N 1
ATOM 728 C CA . SER A 1 103 ? -0.227 4.005 -10.219 1.00 95.19 103 SER A CA 1
ATOM 729 C C . SER A 1 103 ? 1.179 4.568 -10.302 1.00 95.19 103 SER A C 1
ATOM 731 O O . SER A 1 103 ? 1.492 5.527 -9.602 1.00 95.19 103 SER A O 1
ATOM 733 N N . VAL A 1 104 ? 2.002 4.002 -11.179 1.00 95.62 104 VAL A N 1
ATOM 734 C CA . VAL A 1 104 ? 3.333 4.520 -11.507 1.00 95.62 104 VAL A CA 1
ATOM 735 C C . VAL A 1 104 ? 3.545 4.471 -13.016 1.00 95.62 104 VAL A C 1
ATOM 737 O O . VAL A 1 104 ? 3.243 3.470 -13.661 1.00 95.62 104 VAL A O 1
ATOM 740 N N . THR A 1 105 ? 4.056 5.550 -13.585 1.00 96.06 105 THR A N 1
ATOM 741 C CA . THR A 1 105 ? 4.377 5.687 -15.003 1.00 96.06 105 THR A CA 1
ATOM 742 C C . THR A 1 105 ? 5.860 5.436 -15.195 1.00 96.06 105 THR A C 1
ATOM 744 O O . THR A 1 105 ? 6.693 6.145 -14.629 1.00 96.06 105 THR A O 1
ATOM 747 N N . ILE A 1 106 ? 6.190 4.437 -16.009 1.00 95.94 106 ILE A N 1
ATOM 748 C CA . ILE A 1 106 ? 7.570 4.161 -16.403 1.00 95.94 106 ILE A CA 1
ATOM 749 C C . ILE A 1 106 ? 8.034 5.309 -17.315 1.00 95.94 106 ILE A C 1
ATOM 751 O O . ILE A 1 106 ? 7.360 5.568 -18.315 1.00 95.94 106 ILE A O 1
ATOM 755 N N . PRO A 1 107 ? 9.158 5.991 -17.031 1.00 96.19 107 PRO A N 1
ATOM 756 C CA . PRO A 1 107 ? 9.703 7.006 -17.927 1.00 96.19 107 PRO A CA 1
ATOM 757 C C . PRO A 1 107 ? 9.940 6.441 -19.329 1.00 96.19 107 PRO A C 1
ATOM 759 O O . PRO A 1 107 ? 10.359 5.295 -19.481 1.00 96.19 107 PRO A O 1
ATOM 762 N N . GLU A 1 108 ? 9.699 7.240 -20.363 1.00 95.25 108 GLU A N 1
ATOM 763 C CA . GLU A 1 108 ? 9.870 6.805 -21.758 1.00 95.25 108 GLU A CA 1
ATOM 764 C C . GLU A 1 108 ? 11.342 6.527 -22.104 1.00 95.25 108 GLU A C 1
ATOM 766 O O . GLU A 1 108 ? 11.650 5.652 -22.905 1.00 95.25 108 GLU A O 1
ATOM 771 N N . ASN A 1 109 ? 12.266 7.207 -21.421 1.00 93.75 109 ASN A N 1
ATOM 772 C CA . ASN A 1 109 ? 13.709 7.000 -21.530 1.00 93.75 109 ASN A CA 1
ATOM 773 C C . ASN A 1 109 ? 14.258 5.922 -20.573 1.00 93.75 109 ASN A C 1
ATOM 775 O O . ASN A 1 109 ? 15.471 5.867 -20.354 1.00 93.75 109 ASN A O 1
ATOM 779 N N . ALA A 1 110 ? 13.396 5.117 -19.940 1.00 94.19 110 ALA A N 1
ATOM 780 C CA . ALA A 1 110 ? 13.842 4.037 -19.069 1.00 94.19 110 ALA A CA 1
ATOM 781 C C . ALA A 1 110 ? 14.594 2.967 -19.878 1.00 94.19 110 ALA A C 1
ATOM 783 O O . ALA A 1 110 ? 14.111 2.489 -20.903 1.00 94.19 110 ALA A O 1
ATOM 784 N N . VAL A 1 111 ? 15.781 2.585 -19.402 1.00 94.88 111 VAL A N 1
ATOM 785 C CA . VAL A 1 111 ? 16.565 1.489 -19.989 1.00 94.88 111 VAL A CA 1
ATOM 786 C C . VAL A 1 111 ? 15.961 0.132 -19.630 1.00 94.88 111 VAL A C 1
ATOM 788 O O . VAL A 1 111 ? 15.228 0.012 -18.644 1.00 94.88 111 VAL A O 1
ATOM 791 N N . ASP A 1 112 ? 16.287 -0.901 -20.409 1.00 94.75 112 ASP A N 1
ATOM 792 C CA . ASP A 1 112 ? 15.883 -2.268 -20.079 1.00 94.75 112 ASP A CA 1
ATOM 793 C C . ASP A 1 112 ? 16.364 -2.662 -18.673 1.00 94.75 112 ASP A C 1
ATOM 795 O O . ASP A 1 112 ? 17.499 -2.380 -18.280 1.00 94.75 112 ASP A O 1
ATOM 799 N N . GLY A 1 113 ? 15.470 -3.264 -17.890 1.00 92.81 113 GLY A N 1
ATOM 800 C CA . GLY A 1 113 ? 15.739 -3.658 -16.511 1.00 92.81 113 GLY A CA 1
ATOM 801 C C . GLY A 1 113 ? 15.694 -2.52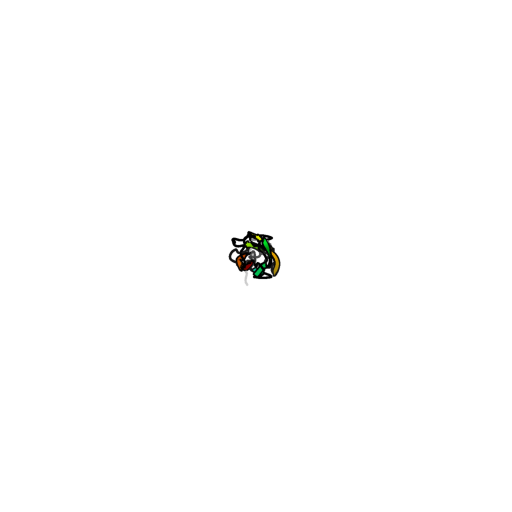0 -15.487 1.00 92.81 113 GLY A C 1
ATOM 802 O O . GLY A 1 113 ? 15.829 -2.798 -14.294 1.00 92.81 113 GLY A O 1
ATOM 803 N N . ALA A 1 114 ? 15.466 -1.263 -15.890 1.00 95.00 114 ALA A N 1
ATOM 804 C CA . ALA A 1 114 ? 15.266 -0.173 -14.937 1.00 95.00 114 ALA A CA 1
ATOM 805 C C . ALA A 1 114 ? 14.066 -0.483 -14.034 1.00 95.00 114 ALA A C 1
ATOM 807 O O . ALA A 1 114 ? 12.986 -0.816 -14.518 1.00 95.00 114 ALA A O 1
ATOM 808 N N . SER A 1 115 ? 14.236 -0.364 -12.720 1.00 95.06 115 SER A N 1
ATOM 809 C CA . SER A 1 115 ? 13.185 -0.689 -11.757 1.00 95.06 115 SER A CA 1
ATOM 810 C C . SER A 1 115 ? 13.101 0.340 -10.654 1.00 95.06 115 SER A C 1
ATOM 812 O O . SER A 1 115 ? 14.124 0.870 -10.224 1.00 95.06 115 SER A O 1
ATOM 814 N N . GLN A 1 116 ? 11.896 0.547 -10.144 1.00 95.12 116 GLN A N 1
ATOM 815 C CA . GLN A 1 116 ? 11.649 1.479 -9.069 1.00 95.12 116 GLN A CA 1
ATOM 816 C C . GLN A 1 116 ? 10.680 0.891 -8.051 1.00 95.12 116 GLN A C 1
ATOM 818 O O . GLN A 1 116 ? 9.581 0.445 -8.386 1.00 95.12 116 GLN A O 1
ATOM 823 N N . SER A 1 117 ? 11.104 0.921 -6.791 1.00 94.31 117 SER A N 1
ATOM 824 C CA . SER A 1 117 ? 10.275 0.553 -5.647 1.00 94.31 117 SER A CA 1
ATOM 825 C C . SER A 1 117 ? 9.684 1.793 -4.996 1.00 94.31 117 SER A C 1
ATOM 827 O O . SER A 1 117 ? 10.352 2.826 -4.907 1.00 94.31 117 SER A O 1
ATOM 829 N N . PHE A 1 118 ? 8.447 1.670 -4.532 1.00 93.75 118 PHE A N 1
ATOM 830 C CA . PHE A 1 118 ? 7.750 2.687 -3.760 1.00 93.75 118 PHE A CA 1
ATOM 831 C C . PHE A 1 118 ? 6.847 2.027 -2.718 1.00 93.75 118 PHE A C 1
ATOM 833 O O . PHE A 1 118 ? 6.396 0.888 -2.859 1.00 93.75 118 PHE A O 1
ATOM 840 N N . LYS A 1 119 ? 6.610 2.761 -1.637 1.00 96.62 119 LYS A N 1
ATOM 841 C CA . LYS A 1 119 ? 5.865 2.311 -0.471 1.00 96.62 119 LYS A CA 1
ATOM 842 C C . LYS A 1 119 ? 4.549 3.067 -0.390 1.00 96.62 119 LYS A C 1
ATOM 844 O O . LYS A 1 119 ? 4.537 4.297 -0.423 1.00 96.62 119 LYS A O 1
ATOM 849 N N . VAL A 1 120 ? 3.458 2.329 -0.226 1.00 96.88 120 VAL A N 1
ATOM 850 C CA . VAL A 1 120 ? 2.152 2.892 0.121 1.00 96.88 120 VAL A CA 1
ATOM 851 C C . VAL A 1 120 ? 1.916 2.674 1.605 1.00 96.88 120 VAL A C 1
ATOM 853 O O . VAL A 1 120 ? 2.106 1.564 2.098 1.00 96.88 120 VAL A O 1
ATOM 856 N N . THR A 1 121 ? 1.520 3.727 2.313 1.00 97.75 121 THR A N 1
ATOM 857 C CA . THR A 1 121 ? 1.254 3.697 3.755 1.00 97.75 121 THR A CA 1
ATOM 858 C C . THR A 1 121 ? -0.159 4.188 4.020 1.00 97.75 121 THR A C 1
ATOM 860 O O . THR A 1 121 ? -0.534 5.259 3.548 1.00 97.75 121 THR A O 1
ATOM 863 N N . ALA A 1 122 ? -0.920 3.416 4.787 1.00 97.56 122 ALA A N 1
ATOM 864 C CA . ALA A 1 122 ? -2.201 3.810 5.347 1.00 97.56 122 ALA A CA 1
ATOM 865 C C . ALA A 1 122 ? -2.031 4.083 6.843 1.00 97.56 122 ALA A C 1
ATOM 867 O O . ALA A 1 122 ? -1.472 3.247 7.551 1.00 97.56 122 ALA A O 1
ATOM 868 N N . VAL A 1 123 ? -2.506 5.231 7.315 1.00 98.00 123 VAL A N 1
ATOM 869 C CA . VAL A 1 123 ? -2.424 5.661 8.719 1.00 98.00 123 VAL A CA 1
ATOM 870 C C . VAL A 1 123 ? -3.836 5.878 9.247 1.00 98.00 123 VAL A C 1
ATOM 872 O O . VAL A 1 123 ? -4.639 6.512 8.564 1.00 98.00 123 VAL A O 1
ATOM 875 N N . SER A 1 124 ? -4.141 5.339 10.427 1.00 97.19 124 SER A N 1
ATOM 876 C CA . SER A 1 124 ? -5.425 5.536 11.112 1.00 97.19 124 SER A CA 1
ATOM 877 C C . SER A 1 124 ? -5.647 7.012 11.457 1.00 97.19 124 SER A C 1
ATOM 879 O O . SER A 1 124 ? -4.716 7.722 11.841 1.00 97.19 124 SER A O 1
ATOM 881 N N . GLY A 1 125 ? -6.886 7.484 11.304 1.00 95.38 125 GLY A N 1
ATOM 882 C CA . GLY A 1 125 ? -7.290 8.831 11.707 1.00 95.38 125 GLY A CA 1
ATOM 883 C C . GLY A 1 125 ? -7.596 8.930 13.202 1.00 95.38 125 GLY A C 1
ATOM 884 O O . GLY A 1 125 ? -7.526 10.021 13.767 1.00 95.38 125 GLY A O 1
ATOM 885 N N . LEU A 1 126 ? -7.911 7.800 13.842 1.00 92.75 126 LEU A N 1
ATOM 886 C CA . LEU A 1 126 ? -8.133 7.698 15.286 1.00 92.75 126 LEU A CA 1
ATOM 887 C C . LEU A 1 126 ? -6.816 7.672 16.076 1.00 92.75 126 LEU A C 1
ATOM 889 O O . LEU A 1 126 ? -6.742 8.265 17.152 1.00 92.75 126 LEU A O 1
ATOM 893 N N . ASP A 1 127 ? -5.778 7.021 15.542 1.00 93.25 127 ASP A N 1
ATOM 894 C CA . ASP A 1 127 ? -4.433 6.986 16.128 1.00 93.25 127 ASP A CA 1
ATOM 895 C C . ASP A 1 127 ? -3.350 6.971 15.043 1.00 93.25 127 ASP A C 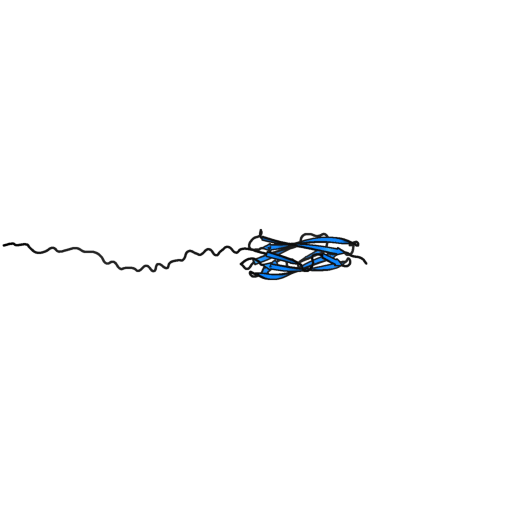1
ATOM 897 O O . ASP A 1 127 ? -3.134 5.972 14.358 1.00 93.25 127 ASP A O 1
ATOM 901 N N . GLY A 1 128 ? -2.592 8.065 14.940 1.00 93.75 128 GLY A N 1
ATOM 902 C CA . GLY A 1 128 ? -1.502 8.198 13.969 1.00 93.75 128 GLY A CA 1
ATOM 903 C C . GLY A 1 128 ? -0.338 7.214 14.159 1.00 93.75 128 GLY A C 1
ATOM 904 O O . GLY A 1 128 ? 0.507 7.094 13.272 1.00 93.75 128 GLY A O 1
ATOM 905 N N . SER A 1 129 ? -0.280 6.501 15.287 1.00 93.6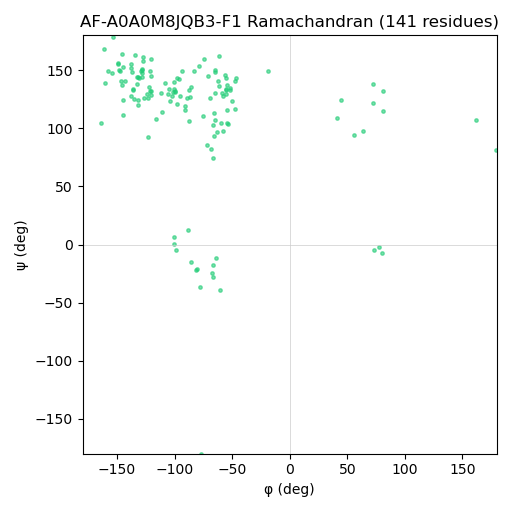2 129 SER A N 1
ATOM 906 C CA . SER A 1 129 ? 0.701 5.439 15.546 1.00 93.62 129 SER A CA 1
ATOM 907 C C . SER A 1 129 ? 0.307 4.116 14.885 1.00 93.62 129 SER A C 1
ATOM 909 O O . SER A 1 129 ? 1.167 3.264 14.646 1.00 93.62 129 SER A O 1
ATOM 911 N N . VAL A 1 130 ? -0.978 3.933 14.563 1.00 96.12 130 VAL A N 1
ATOM 912 C CA . VAL A 1 130 ? -1.491 2.729 13.907 1.00 96.12 130 VAL A CA 1
ATOM 913 C C . VAL A 1 130 ? -1.464 2.921 12.398 1.00 96.12 130 VAL A C 1
ATOM 915 O O . VAL A 1 130 ? -2.137 3.778 11.826 1.00 96.12 130 VAL A O 1
ATOM 918 N N . SER A 1 131 ? -0.653 2.103 11.732 1.00 97.25 131 SER A N 1
ATOM 919 C CA . SER A 1 131 ? -0.473 2.171 10.288 1.00 97.25 131 SER A CA 1
ATOM 920 C C . SER A 1 131 ? -0.166 0.806 9.683 1.00 97.25 131 SER A C 1
ATOM 922 O O . SER A 1 131 ? 0.345 -0.095 10.347 1.00 97.25 131 SER A O 1
ATOM 924 N N . ALA A 1 132 ? -0.462 0.665 8.395 1.00 97.19 132 ALA A N 1
ATOM 925 C CA . ALA A 1 132 ? -0.074 -0.476 7.578 1.00 97.19 132 ALA A CA 1
ATOM 926 C C . ALA A 1 132 ? 0.618 0.027 6.314 1.00 97.19 132 ALA A C 1
ATOM 928 O O . ALA A 1 132 ? 0.345 1.124 5.826 1.00 97.19 132 ALA A O 1
ATOM 929 N N . SER A 1 133 ? 1.527 -0.772 5.764 1.00 96.94 133 SER A N 1
ATOM 930 C CA . SER A 1 133 ? 2.226 -0.384 4.546 1.00 96.94 133 SER A CA 1
ATOM 931 C C . SER A 1 133 ? 2.567 -1.571 3.670 1.00 96.94 133 SER A C 1
ATOM 933 O O . SER A 1 133 ? 2.821 -2.665 4.169 1.00 96.94 133 SER A O 1
ATOM 935 N N . VAL A 1 134 ? 2.604 -1.324 2.366 1.00 97.25 134 VAL A N 1
ATOM 936 C CA . VAL A 1 134 ? 3.020 -2.289 1.349 1.00 97.25 134 VAL A CA 1
ATOM 937 C C . VAL A 1 134 ? 4.084 -1.662 0.461 1.00 97.25 134 VAL A C 1
ATOM 939 O O . VAL A 1 134 ? 4.042 -0.465 0.177 1.00 97.25 134 VAL A O 1
ATOM 942 N N . ASN A 1 135 ? 5.042 -2.476 0.025 1.00 96.38 135 ASN A N 1
ATOM 943 C CA . ASN A 1 135 ? 6.041 -2.076 -0.958 1.00 96.38 135 ASN A CA 1
ATOM 944 C C . ASN A 1 135 ? 5.705 -2.706 -2.310 1.00 96.38 135 ASN A C 1
ATOM 946 O O . ASN A 1 135 ? 5.428 -3.904 -2.387 1.00 96.38 135 ASN A O 1
ATOM 950 N N . VAL A 1 136 ? 5.763 -1.901 -3.362 1.00 95.56 136 VAL A N 1
ATOM 951 C CA . VAL A 1 136 ? 5.497 -2.312 -4.741 1.00 95.56 136 VAL A CA 1
ATOM 952 C C . VAL A 1 136 ? 6.645 -1.879 -5.652 1.00 95.56 136 VAL A C 1
ATOM 954 O O . VAL A 1 136 ? 7.309 -0.876 -5.388 1.00 95.56 136 VAL A O 1
ATOM 957 N N . THR A 1 137 ? 6.887 -2.640 -6.717 1.00 95.94 137 THR A N 1
ATOM 958 C CA . THR A 1 137 ? 8.024 -2.452 -7.625 1.00 95.94 137 THR A CA 1
ATOM 959 C C . THR A 1 137 ? 7.573 -2.465 -9.082 1.00 95.94 137 THR A C 1
ATOM 961 O O . THR A 1 137 ? 7.041 -3.456 -9.572 1.00 95.94 137 THR A O 1
ATOM 964 N N . GLY A 1 138 ? 7.815 -1.370 -9.799 1.00 95.62 138 GLY A N 1
ATOM 965 C CA . GLY A 1 138 ? 7.656 -1.308 -11.250 1.00 95.62 138 GLY A CA 1
ATOM 966 C C . GLY A 1 138 ? 8.982 -1.540 -11.964 1.00 95.62 138 GLY A C 1
ATOM 967 O O . GLY A 1 138 ? 9.999 -1.029 -11.505 1.00 95.62 138 GLY A O 1
ATOM 968 N N . SER A 1 139 ? 8.973 -2.247 -13.094 1.00 95.38 139 SER A N 1
ATOM 969 C CA . SER A 1 139 ? 10.165 -2.420 -13.938 1.00 95.38 139 SER A CA 1
ATOM 970 C C . SER A 1 139 ? 9.880 -2.154 -15.415 1.00 95.38 139 SER A C 1
ATOM 972 O O . SER A 1 139 ? 8.811 -2.496 -15.923 1.00 95.38 139 SER A O 1
ATOM 974 N N . ALA A 1 140 ? 10.855 -1.578 -16.108 1.00 95.69 140 ALA A N 1
ATOM 975 C CA . ALA A 1 140 ? 10.889 -1.446 -17.553 1.00 95.69 140 ALA A CA 1
ATOM 976 C C . ALA A 1 140 ? 11.485 -2.716 -18.168 1.00 95.69 140 ALA A C 1
ATOM 978 O O . ALA A 1 140 ? 12.499 -3.225 -17.685 1.00 95.69 140 ALA A O 1
ATOM 979 N N . ARG A 1 141 ? 10.873 -3.225 -19.237 1.00 94.88 141 ARG A N 1
ATOM 980 C CA . ARG A 1 141 ? 11.448 -4.306 -20.043 1.00 94.88 141 ARG A CA 1
ATOM 981 C C . ARG A 1 141 ? 11.296 -3.998 -21.519 1.00 94.88 141 ARG A C 1
ATOM 983 O O . ARG A 1 141 ? 10.174 -3.782 -21.963 1.00 94.88 141 ARG A O 1
ATOM 990 N N . ILE A 1 142 ? 12.402 -4.012 -22.252 1.00 91.56 142 ILE A N 1
ATOM 991 C CA . ILE A 1 142 ? 12.458 -3.835 -23.704 1.00 91.56 142 ILE A CA 1
ATOM 992 C C . ILE A 1 142 ? 12.702 -5.228 -24.316 1.00 91.56 142 ILE A C 1
ATOM 994 O O . ILE A 1 142 ? 13.624 -5.915 -23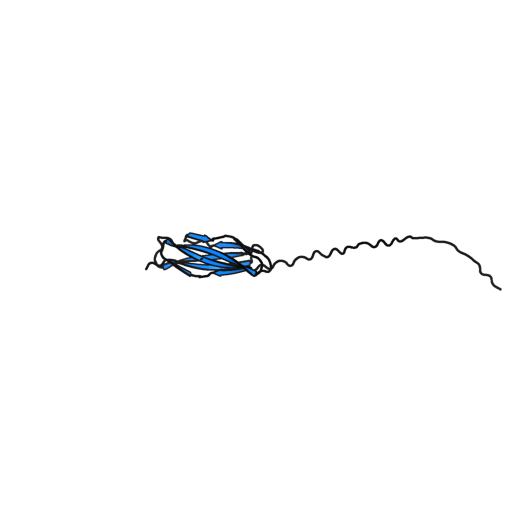.880 1.00 91.56 142 ILE A O 1
ATOM 998 N N . PRO A 1 143 ? 11.835 -5.703 -25.228 1.00 82.06 143 PRO A N 1
ATOM 999 C CA . PRO A 1 143 ? 11.954 -7.030 -25.832 1.00 82.06 143 PRO A CA 1
ATOM 1000 C C . PRO A 1 143 ? 13.148 -7.173 -26.781 1.00 82.06 143 PRO A C 1
ATOM 1002 O O . PRO A 1 143 ? 13.568 -6.157 -27.380 1.00 82.06 143 PRO A O 1
#

Mean predicted aligned error: 11.52 Å

Foldseek 3Di:
DDDDDDDDDDDDDDDDPPPPPPPPPPDPPPPDPQKDWAKEKDKPDQEDEDAAQDKDKIKMKMFTQIQAKWKKAKDKDDKPWDKDKPDGIDIAGHGDMDIIMIMTTHHNPDDAFDKIKMKMKIATPSDRVHIYMGIHMYTHHDD

Sequence (143 aa):
MNVRTQLWKLSIFASILALLLTGTLRAPAQAAPLAAPGVTLAVDKTARTNLPGSLLTYTLTLTNTGDAADTFSLTLSSTEWGAGLSQSSLSLEAGAAGNATASVTIPENAVDGASQSFKVTAVSGLDGSVSASVNVTGSARIP

Secondary structure (DSSP, 8-state):
-------------------------------PPPP---EEEEES-SEEEE-TTPEEEEEEEEEE-SSS-EEEEEEE---SSEEEES-SEEEE-TT-EEEEEEEEEPPTTPPTT-EEEEEEEEE-SS-TT-EEEEEEEEEE---

pLDDT: mean 85.21, std 19.28, range [33.53, 98.12]